Protein AF-A0A0Q5P0C4-F1 (afdb_monomer_lite)

Sequence (105 aa):
MVARSANLRCQTVQTPASGLDEIADKTGSPLGNAEPFEYMKSATGNDVLSIAARGVSEAHEADCFSEYKIDMQQCDALAFHLGGARMSTLCKQNAFDRYQQCRGY

Secondary structure (DSSP, 8-state):
-----------------------------TTTT-----------SHHHHHHHTTSPPHHHHHHHHHHHHHHHHHHHHTHHHHTTHHHHHHHHHHHHHHHHHHTT-

pLDDT: mean 74.25, std 20.35, range [37.09, 98.19]

Foldseek 3Di:
DDDDDDDPPPPDPDDDDDDPDDDPDDPDDPCPPPDDDDPDPPDPDPVVVVVVVLFDDPVLLVVLVVQLVVQLVVLVVCQVVQPHPVSSVVSNVVSVVSSVVSGRD

Radius of gyration: 28.75 Å; chains: 1; bounding box: 78×22×66 Å

Structure (mmCIF, N/CA/C/O backbone):
data_AF-A0A0Q5P0C4-F1
#
_entry.id   AF-A0A0Q5P0C4-F1
#
loop_
_atom_site.group_PDB
_atom_site.id
_atom_site.type_symbol
_atom_site.label_atom_id
_atom_site.label_alt_id
_atom_site.label_comp_id
_atom_site.label_asym_id
_atom_site.label_entity_id
_atom_site.label_seq_id
_atom_site.pdbx_PDB_ins_code
_atom_site.Cartn_x
_atom_site.Cartn_y
_atom_site.Cartn_z
_atom_site.occupancy
_atom_site.B_iso_or_equiv
_atom_site.auth_seq_id
_atom_site.auth_comp_id
_atom_site.auth_asym_id
_atom_site.auth_atom_id
_atom_site.pdbx_PDB_model_num
ATOM 1 N N . MET A 1 1 ? 57.897 -4.575 -30.686 1.00 37.09 1 MET A N 1
ATOM 2 C CA . MET A 1 1 ? 58.772 -4.287 -29.532 1.00 37.09 1 MET A CA 1
ATOM 3 C C . MET A 1 1 ? 57.986 -3.509 -28.495 1.00 37.09 1 MET A C 1
ATOM 5 O O . MET A 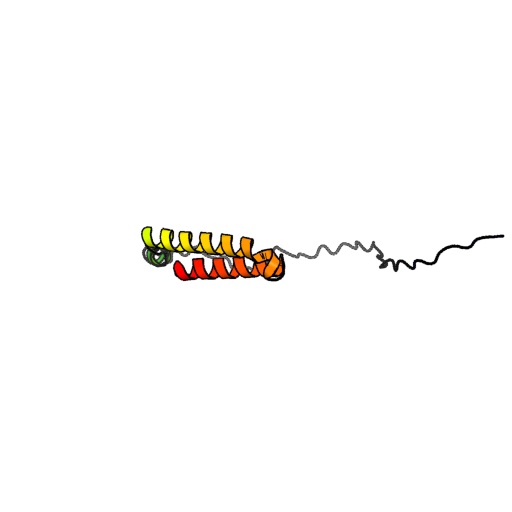1 1 ? 57.440 -2.476 -28.836 1.00 37.09 1 MET A O 1
ATOM 9 N N . VAL A 1 2 ? 57.974 -4.052 -27.276 1.00 47.16 2 VAL A N 1
ATOM 10 C CA . VAL A 1 2 ? 57.888 -3.380 -25.967 1.00 47.16 2 VAL A CA 1
ATOM 11 C C . VAL A 1 2 ? 56.638 -2.544 -25.633 1.00 47.16 2 VAL A C 1
ATOM 13 O O . VAL A 1 2 ? 56.391 -1.467 -26.156 1.00 47.16 2 VAL A O 1
ATOM 16 N N . ALA A 1 3 ? 55.923 -3.095 -24.651 1.00 45.12 3 ALA A N 1
ATOM 17 C CA . ALA A 1 3 ? 54.848 -2.579 -23.812 1.00 45.12 3 ALA A CA 1
ATOM 18 C C . ALA A 1 3 ? 54.986 -1.130 -23.308 1.00 45.12 3 ALA A C 1
ATOM 20 O O . ALA A 1 3 ? 56.098 -0.651 -23.094 1.00 45.12 3 ALA A O 1
ATOM 21 N N . ARG A 1 4 ? 53.852 -0.538 -22.893 1.00 48.66 4 ARG A N 1
ATOM 22 C CA . ARG A 1 4 ? 53.663 -0.121 -21.487 1.00 48.66 4 ARG A CA 1
ATOM 23 C C . ARG A 1 4 ? 52.208 0.203 -21.140 1.00 48.66 4 ARG A C 1
ATOM 25 O O . ARG A 1 4 ? 51.486 0.866 -21.872 1.00 48.66 4 ARG A O 1
ATOM 32 N N . SER A 1 5 ? 51.837 -0.339 -19.992 1.00 44.97 5 SER A N 1
ATOM 33 C CA . SER A 1 5 ? 50.533 -0.398 -19.357 1.00 44.97 5 SER A CA 1
ATOM 34 C C . SER A 1 5 ? 50.114 0.898 -18.649 1.00 44.97 5 SER A C 1
ATOM 36 O O . SER A 1 5 ? 50.957 1.698 -18.262 1.00 44.97 5 SER A O 1
ATOM 38 N N . ALA A 1 6 ? 48.806 0.960 -18.371 1.00 52.31 6 ALA A N 1
ATOM 39 C CA . ALA A 1 6 ? 48.151 1.472 -17.160 1.00 52.31 6 ALA A CA 1
ATOM 40 C C . ALA A 1 6 ? 48.276 2.963 -16.781 1.00 52.31 6 ALA A C 1
ATOM 42 O O . ALA A 1 6 ? 49.342 3.471 -16.453 1.00 52.31 6 ALA A O 1
ATOM 43 N N . ASN A 1 7 ? 47.113 3.609 -16.633 1.00 51.03 7 ASN A N 1
ATOM 44 C CA . ASN A 1 7 ? 46.835 4.499 -15.501 1.00 51.03 7 ASN A CA 1
ATOM 45 C C . ASN A 1 7 ? 45.314 4.603 -15.268 1.00 51.03 7 ASN A C 1
ATOM 47 O O . ASN A 1 7 ? 44.675 5.611 -15.561 1.00 51.03 7 ASN A O 1
ATOM 51 N N . LEU A 1 8 ? 44.730 3.528 -14.723 1.00 52.44 8 LEU A N 1
ATOM 52 C CA . LEU A 1 8 ? 43.528 3.648 -13.898 1.00 52.44 8 LEU A CA 1
ATOM 53 C C . LEU A 1 8 ? 43.934 4.432 -12.645 1.00 52.44 8 LEU A C 1
ATOM 55 O O . LEU A 1 8 ? 44.618 3.896 -11.775 1.00 52.44 8 LEU A O 1
ATOM 59 N N . ARG A 1 9 ? 43.514 5.692 -12.534 1.00 46.78 9 ARG A N 1
ATOM 60 C CA . ARG A 1 9 ? 43.511 6.378 -11.241 1.00 46.78 9 ARG A CA 1
ATOM 61 C C . ARG A 1 9 ? 42.215 6.023 -10.519 1.00 46.78 9 ARG A C 1
ATOM 63 O O . ARG A 1 9 ? 41.219 6.726 -10.645 1.00 46.78 9 ARG A O 1
ATOM 70 N N . CYS A 1 10 ? 42.249 4.935 -9.750 1.00 48.88 10 CYS A N 1
ATOM 71 C CA . CYS A 1 10 ? 41.404 4.815 -8.567 1.00 48.88 10 CYS A CA 1
ATOM 72 C C . CYS A 1 10 ? 41.808 5.940 -7.611 1.00 48.88 10 CYS A C 1
ATOM 74 O O . CYS A 1 10 ? 42.899 5.908 -7.044 1.00 48.88 10 CYS A O 1
ATOM 76 N N . GLN A 1 11 ? 40.956 6.948 -7.445 1.00 48.09 11 GLN A N 1
ATOM 77 C CA . GLN A 1 11 ? 41.072 7.851 -6.308 1.00 48.09 11 GLN A CA 1
ATOM 78 C C . GLN A 1 11 ? 40.568 7.095 -5.080 1.00 48.09 11 GLN A C 1
ATOM 80 O O . GLN A 1 11 ? 39.371 6.974 -4.839 1.00 48.09 11 GLN A O 1
ATOM 85 N N . THR A 1 12 ? 41.510 6.519 -4.339 1.00 43.50 12 THR A N 1
ATOM 86 C CA . THR A 1 12 ? 41.297 6.053 -2.974 1.00 43.50 12 THR A CA 1
ATOM 87 C C . THR A 1 12 ? 40.975 7.269 -2.114 1.00 43.50 12 THR A C 1
ATOM 89 O O . THR A 1 12 ? 41.840 8.120 -1.898 1.00 43.50 12 THR A O 1
ATOM 92 N N . VAL A 1 13 ? 39.735 7.356 -1.637 1.00 48.25 13 VAL A N 1
ATOM 93 C CA . VAL A 1 13 ? 39.366 8.221 -0.515 1.00 48.25 13 VAL A CA 1
ATOM 94 C C . VAL A 1 13 ? 40.264 7.822 0.655 1.00 48.25 13 VAL A C 1
ATOM 96 O O . VAL A 1 13 ? 40.212 6.694 1.139 1.00 48.25 13 VAL A O 1
ATOM 99 N N . GLN A 1 14 ? 41.175 8.719 1.021 1.00 45.53 14 GLN A N 1
ATOM 100 C CA . GLN A 1 14 ? 42.108 8.523 2.120 1.00 45.53 14 GLN A CA 1
ATOM 101 C C . GLN A 1 14 ? 41.350 8.608 3.441 1.00 45.53 14 GLN A C 1
ATOM 103 O O . GLN A 1 14 ? 40.987 9.686 3.902 1.00 45.53 14 GLN A O 1
ATOM 108 N N . THR A 1 15 ? 41.153 7.446 4.049 1.00 46.69 15 THR A N 1
ATOM 109 C CA . THR A 1 15 ? 40.978 7.288 5.490 1.00 46.69 15 THR A CA 1
ATOM 110 C C . THR A 1 15 ? 42.353 7.364 6.153 1.00 46.69 15 THR A C 1
ATOM 112 O O . THR A 1 15 ? 43.202 6.520 5.859 1.00 46.69 15 THR A O 1
ATOM 115 N N . PRO A 1 16 ? 42.578 8.280 7.103 1.00 44.03 16 PRO A N 1
ATOM 116 C CA . PRO A 1 16 ? 43.447 7.997 8.228 1.00 44.03 16 PRO A CA 1
ATOM 117 C C . PRO A 1 16 ? 42.581 7.622 9.431 1.00 44.03 16 PRO A C 1
ATOM 119 O O . PRO A 1 16 ? 41.835 8.428 9.981 1.00 44.03 16 PRO A O 1
ATOM 122 N N . ALA A 1 17 ? 42.683 6.351 9.806 1.00 44.47 17 ALA A N 1
ATOM 123 C CA . ALA A 1 17 ? 42.276 5.871 11.109 1.00 44.47 17 ALA A CA 1
ATOM 124 C C . ALA A 1 17 ? 43.316 6.290 12.158 1.00 44.47 17 ALA A C 1
ATOM 126 O O . ALA A 1 17 ? 44.508 6.361 11.856 1.00 44.47 17 ALA A O 1
ATOM 127 N N . SER A 1 18 ? 42.843 6.381 13.402 1.00 45.53 18 SER A N 1
ATOM 128 C CA . SER A 1 18 ? 43.599 6.358 14.665 1.00 45.53 18 SER A CA 1
ATOM 129 C C . SER A 1 18 ? 43.854 7.719 15.310 1.00 45.53 18 SER A C 1
ATOM 131 O O . SER A 1 18 ? 44.930 8.299 15.226 1.00 45.53 18 SER A O 1
ATOM 133 N N . GLY A 1 19 ? 42.834 8.152 16.044 1.00 38.00 19 GLY A N 1
ATOM 134 C CA . GLY A 1 19 ? 42.938 8.990 17.230 1.00 38.00 19 GLY A CA 1
ATOM 135 C C . GLY A 1 19 ? 41.806 8.579 18.166 1.00 38.00 19 GLY A C 1
ATOM 136 O O . GLY A 1 19 ? 40.796 9.265 18.243 1.00 38.00 19 GLY A O 1
ATOM 137 N N . LEU A 1 20 ? 41.911 7.391 18.770 1.00 47.41 20 LEU A N 1
ATOM 138 C CA . LEU A 1 20 ? 41.044 6.987 19.879 1.00 47.41 20 LEU A CA 1
ATOM 139 C C . LEU A 1 20 ? 41.660 7.554 21.160 1.00 47.41 20 LEU A C 1
ATOM 141 O O . LEU A 1 20 ? 42.238 6.817 21.953 1.00 47.41 20 LEU A O 1
ATOM 145 N N . ASP A 1 21 ? 41.585 8.877 21.300 1.00 43.81 21 ASP A N 1
ATOM 146 C CA . ASP A 1 21 ? 41.661 9.508 22.609 1.00 43.81 21 ASP A CA 1
ATOM 147 C C . ASP A 1 21 ? 40.273 9.409 23.239 1.00 43.81 21 ASP A C 1
ATOM 149 O O . ASP A 1 21 ? 39.255 9.857 22.705 1.00 43.81 21 ASP A O 1
ATOM 153 N N . GLU A 1 22 ? 40.276 8.719 24.362 1.00 56.38 22 GLU A N 1
ATOM 154 C CA . GLU A 1 22 ? 39.214 8.553 25.325 1.00 56.38 22 GLU A CA 1
ATOM 155 C C . GLU A 1 22 ? 38.622 9.916 25.716 1.00 56.38 22 GLU A C 1
ATOM 157 O O . GLU A 1 22 ? 39.146 10.623 26.571 1.00 56.38 22 GLU A O 1
ATOM 162 N N . ILE A 1 23 ? 37.485 10.275 25.120 1.00 56.50 23 ILE A N 1
ATOM 163 C CA . ILE A 1 23 ? 36.515 11.126 25.802 1.00 56.50 23 ILE A CA 1
ATOM 164 C C . ILE A 1 23 ? 35.355 10.211 26.171 1.00 56.50 23 ILE A C 1
ATOM 166 O O . ILE A 1 23 ? 34.420 9.990 25.400 1.00 56.50 23 ILE A O 1
ATOM 170 N N . ALA A 1 24 ? 35.446 9.635 27.365 1.00 56.47 24 ALA A N 1
ATOM 171 C CA . ALA A 1 24 ? 34.283 9.162 28.089 1.00 56.47 24 ALA A CA 1
ATOM 172 C C . ALA A 1 24 ? 33.390 10.377 28.385 1.00 56.47 24 ALA A C 1
ATOM 174 O O . ALA A 1 24 ? 33.405 10.905 29.495 1.00 56.47 24 ALA A O 1
ATOM 175 N N . ASP A 1 25 ? 32.647 10.854 27.385 1.00 49.03 25 ASP A N 1
ATOM 176 C CA . ASP A 1 25 ? 31.614 11.857 27.597 1.00 49.03 25 ASP A CA 1
ATOM 177 C C . ASP A 1 25 ? 30.237 11.213 27.527 1.00 49.03 25 ASP A C 1
ATOM 179 O O . ASP A 1 25 ? 29.871 10.478 26.606 1.00 49.03 25 ASP A O 1
ATOM 183 N N . LYS A 1 26 ? 29.505 11.458 28.603 1.00 57.84 26 LYS A N 1
ATOM 184 C CA . LYS A 1 26 ? 28.233 10.861 28.962 1.00 57.84 26 LYS A CA 1
ATOM 185 C C . LYS A 1 26 ? 27.151 11.232 27.954 1.00 57.84 26 LYS A C 1
ATOM 187 O O . LYS A 1 26 ? 26.284 12.051 28.241 1.00 57.84 26 LYS A O 1
ATOM 192 N N . THR A 1 27 ? 27.109 10.551 26.818 1.00 58.66 27 THR A N 1
ATOM 193 C CA . THR A 1 27 ? 25.878 10.502 26.031 1.00 58.66 27 THR A CA 1
ATOM 194 C C . THR A 1 27 ? 24.968 9.485 26.704 1.00 58.66 27 THR A C 1
ATOM 196 O O . THR A 1 27 ? 24.912 8.315 26.331 1.00 58.66 27 THR A O 1
ATOM 199 N N . GLY A 1 28 ? 24.314 9.918 27.786 1.00 57.50 28 GLY A N 1
ATOM 200 C CA . GLY A 1 28 ? 23.187 9.187 28.345 1.00 57.50 28 GLY A CA 1
ATOM 201 C C . GLY A 1 28 ? 22.198 8.872 27.228 1.00 57.50 28 GLY A C 1
ATOM 202 O O . GLY A 1 28 ? 22.110 9.610 26.243 1.00 57.50 28 GLY A O 1
ATOM 203 N N . SER A 1 29 ? 21.449 7.776 27.370 1.00 61.44 29 SER A N 1
ATOM 204 C CA . SER A 1 29 ? 20.260 7.544 26.551 1.00 61.44 29 SER A CA 1
ATOM 205 C C . SER A 1 29 ? 19.523 8.882 26.387 1.00 61.44 29 SER A C 1
ATOM 207 O O . SER A 1 29 ? 19.417 9.595 27.387 1.00 61.44 29 SER A O 1
ATOM 209 N N . PRO A 1 30 ? 19.009 9.257 25.201 1.00 62.88 30 PRO A N 1
ATOM 210 C CA . PRO A 1 30 ? 18.372 10.564 24.947 1.00 62.88 30 PRO A CA 1
ATOM 211 C C . PRO A 1 30 ? 17.139 10.877 25.830 1.00 62.88 30 PRO A C 1
ATOM 213 O O . PRO A 1 30 ? 16.451 11.869 25.627 1.00 62.88 30 PRO A O 1
ATOM 216 N N . LEU A 1 31 ? 16.879 10.036 26.831 1.00 59.47 31 LEU A N 1
ATOM 217 C CA . LEU A 1 31 ? 15.876 10.118 27.881 1.00 59.47 31 LEU A CA 1
ATOM 218 C C . LEU A 1 31 ? 16.487 10.431 29.267 1.00 59.47 31 LEU A C 1
ATOM 220 O O . LEU A 1 31 ? 15.781 10.381 30.265 1.00 59.47 31 LEU A O 1
ATOM 224 N N . GLY A 1 32 ? 17.792 10.721 29.362 1.00 66.44 32 GLY A N 1
ATOM 225 C CA . GLY A 1 32 ? 18.505 10.903 30.637 1.00 66.44 32 GLY A CA 1
ATOM 226 C C . GLY A 1 32 ? 18.055 12.111 31.466 1.00 66.44 32 GLY A C 1
ATOM 227 O O . GLY A 1 32 ? 18.314 12.146 32.662 1.00 66.44 32 GLY A O 1
ATOM 228 N N . ASN A 1 33 ? 17.351 13.060 30.841 1.00 72.31 33 ASN A N 1
ATOM 229 C CA . ASN A 1 33 ? 16.678 14.193 31.485 1.00 72.31 33 ASN A CA 1
ATOM 230 C C . ASN A 1 33 ? 15.167 14.193 31.180 1.00 72.31 33 ASN A C 1
ATOM 232 O O . ASN A 1 33 ? 14.564 15.254 31.034 1.00 72.31 33 ASN A O 1
ATOM 236 N N . ALA A 1 34 ? 14.556 13.023 30.984 1.00 75.06 34 ALA A N 1
ATOM 237 C CA . ALA A 1 34 ? 13.103 12.948 30.918 1.00 75.06 34 ALA A CA 1
ATOM 238 C C . ALA A 1 34 ? 12.538 13.118 32.335 1.00 75.06 34 ALA A C 1
ATOM 240 O O . ALA A 1 34 ? 12.956 12.414 33.256 1.00 75.06 34 ALA A O 1
ATOM 241 N N . GLU A 1 35 ? 11.595 14.045 32.502 1.00 79.94 35 GLU A N 1
ATOM 242 C CA . GLU A 1 35 ? 10.803 14.146 33.728 1.00 79.94 35 GLU A CA 1
ATOM 243 C C . GLU A 1 35 ? 10.170 12.778 34.043 1.00 79.94 35 GLU A C 1
ATOM 245 O O . GLU A 1 35 ? 9.699 12.098 33.119 1.00 79.94 35 GLU A O 1
ATOM 250 N N . PRO A 1 36 ? 10.141 12.348 35.318 1.00 77.56 36 PRO A N 1
ATOM 251 C CA . PRO A 1 36 ? 9.407 11.155 35.710 1.00 77.56 36 PRO A CA 1
ATOM 252 C C . PRO A 1 36 ? 7.950 11.280 35.259 1.00 77.56 36 PRO A C 1
ATOM 254 O O . PRO A 1 36 ? 7.220 12.157 35.716 1.00 77.56 36 PRO A O 1
ATOM 257 N N . PHE A 1 37 ? 7.512 10.409 34.349 1.00 78.38 37 PHE A N 1
ATOM 258 C CA . PHE A 1 37 ? 6.099 10.339 34.011 1.00 78.38 37 PHE A CA 1
ATOM 259 C C . PHE A 1 37 ? 5.387 9.574 35.129 1.00 78.38 37 PHE A C 1
ATOM 261 O O . PHE A 1 37 ? 5.680 8.407 35.393 1.00 78.38 37 PHE A O 1
ATOM 268 N N . GLU A 1 38 ? 4.447 10.221 35.810 1.00 78.12 38 GLU A N 1
ATOM 269 C CA . GLU A 1 38 ? 3.502 9.487 36.640 1.00 78.12 38 GLU A CA 1
ATOM 270 C C . GLU A 1 38 ? 2.472 8.819 35.736 1.00 78.12 38 GLU A C 1
ATOM 272 O O . GLU A 1 38 ? 1.870 9.446 34.860 1.00 78.12 38 GLU A O 1
ATOM 277 N N . TYR A 1 39 ? 2.256 7.525 35.959 1.00 69.00 39 TYR A N 1
ATOM 278 C CA . TYR A 1 39 ? 1.135 6.820 35.361 1.00 69.00 39 TYR A CA 1
ATOM 279 C C . TYR A 1 39 ? -0.167 7.417 35.903 1.00 69.00 39 TYR A C 1
ATOM 281 O O . TYR A 1 39 ? -0.651 7.053 36.976 1.00 69.00 39 TYR A O 1
ATOM 289 N N . MET A 1 40 ? -0.753 8.338 35.148 1.00 68.12 40 MET A N 1
ATOM 290 C CA . MET A 1 40 ? -2.111 8.788 35.393 1.00 68.12 40 MET A CA 1
ATOM 291 C C . MET A 1 40 ? -3.063 7.790 34.742 1.00 68.12 40 MET A C 1
ATOM 293 O O . MET A 1 40 ? -3.039 7.580 33.530 1.00 68.12 40 MET A O 1
ATOM 297 N N . LYS A 1 41 ? -3.942 7.176 35.541 1.00 64.88 41 LYS A N 1
ATOM 298 C CA . LYS A 1 41 ? -5.072 6.377 35.041 1.00 64.88 41 LYS A CA 1
ATOM 299 C C . LYS A 1 41 ? -6.141 7.308 34.449 1.00 64.88 41 LYS A C 1
ATOM 301 O O . LYS A 1 41 ? -7.280 7.328 34.902 1.00 64.88 41 LYS A O 1
ATOM 306 N N . SER A 1 42 ? -5.783 8.117 33.461 1.00 67.50 42 SER A N 1
ATOM 307 C CA . SER A 1 42 ? -6.686 9.039 32.774 1.00 67.50 42 SER A CA 1
ATOM 308 C C . SER A 1 42 ? -6.980 8.533 31.366 1.00 67.50 42 SER A C 1
ATOM 310 O O . SER A 1 42 ? -6.534 9.096 30.376 1.00 67.50 42 SER A O 1
ATOM 312 N N . ALA A 1 43 ? -7.729 7.434 31.315 1.00 61.38 43 ALA A N 1
ATOM 313 C CA . ALA A 1 43 ? -8.671 7.096 30.252 1.00 61.38 43 ALA A CA 1
ATOM 314 C C . ALA A 1 43 ? -9.581 5.995 30.809 1.00 61.38 43 ALA A C 1
ATOM 316 O O . ALA A 1 43 ? -9.310 4.798 30.708 1.00 61.38 43 ALA A O 1
ATOM 317 N N . THR A 1 44 ? -10.655 6.393 31.486 1.00 58.06 44 THR A N 1
ATOM 318 C CA . THR A 1 44 ? -11.746 5.484 31.838 1.00 58.06 44 THR A CA 1
ATOM 319 C C . THR A 1 44 ? -12.414 5.013 30.552 1.00 58.06 44 THR A C 1
ATOM 321 O O . THR A 1 44 ? -13.305 5.701 30.077 1.00 58.06 44 THR A O 1
ATOM 324 N N . GLY A 1 45 ? -11.941 3.894 29.988 1.00 56.88 45 GLY A N 1
ATOM 325 C CA . GLY A 1 45 ? -12.659 2.840 29.241 1.00 56.88 45 GLY A CA 1
ATOM 326 C C . GLY A 1 45 ? -13.547 3.174 28.029 1.00 56.88 45 GLY A C 1
ATOM 327 O O . GLY A 1 45 ? -13.671 2.339 27.142 1.00 56.88 45 GLY A O 1
ATOM 328 N N . ASN A 1 46 ? -14.136 4.363 27.946 1.00 55.59 46 ASN A N 1
ATOM 329 C CA . ASN A 1 46 ? -15.107 4.762 26.933 1.00 55.59 46 ASN A CA 1
ATOM 330 C C . ASN A 1 46 ? -14.453 5.354 25.676 1.00 55.59 46 ASN A C 1
ATOM 332 O O . ASN A 1 46 ? -15.046 5.286 24.606 1.00 55.59 46 ASN A O 1
ATOM 336 N N . ASP A 1 47 ? -13.230 5.885 25.771 1.00 55.03 47 ASP A N 1
ATOM 337 C CA . ASP A 1 47 ? -12.516 6.450 24.613 1.00 55.03 47 ASP A CA 1
ATOM 338 C C . ASP A 1 47 ? -11.747 5.385 23.802 1.00 55.03 47 ASP A C 1
ATOM 340 O O . ASP A 1 47 ? -11.520 5.530 22.606 1.00 55.03 47 ASP A O 1
ATOM 344 N N . VAL A 1 48 ? -11.429 4.233 24.406 1.00 57.56 48 VAL A N 1
ATOM 345 C CA . VAL A 1 48 ? -10.837 3.093 23.674 1.00 57.56 48 VAL A CA 1
ATOM 346 C C . VAL A 1 48 ? -11.839 2.518 22.665 1.00 57.56 48 VAL A C 1
ATOM 348 O O . VAL A 1 48 ? -11.465 2.136 21.558 1.00 57.56 48 VAL A O 1
ATOM 351 N N . LEU A 1 49 ? -13.130 2.521 23.015 1.00 56.03 49 LEU A N 1
ATOM 352 C CA . LEU A 1 49 ? -14.215 2.151 22.105 1.00 56.03 49 LEU A CA 1
ATOM 353 C C . LEU A 1 49 ? -14.416 3.192 20.995 1.00 56.03 49 LEU A C 1
ATOM 355 O O . LEU A 1 49 ? -14.722 2.807 19.876 1.00 56.03 49 LEU A O 1
ATOM 359 N N . SER A 1 50 ? -14.181 4.480 21.269 1.00 55.94 50 SER A N 1
ATOM 360 C CA . SER A 1 50 ? -14.180 5.552 20.258 1.00 55.94 50 SER A CA 1
ATOM 361 C C . SER A 1 50 ? -13.033 5.387 19.248 1.00 55.94 50 SER A C 1
ATOM 363 O O . SER A 1 50 ? -13.222 5.568 18.046 1.00 55.94 50 SER A O 1
ATOM 365 N N . ILE A 1 51 ? -11.856 4.941 19.706 1.00 56.72 51 ILE A N 1
ATOM 366 C CA . ILE A 1 51 ? -10.727 4.589 18.828 1.00 56.72 51 ILE A CA 1
ATOM 367 C C . ILE A 1 51 ? -11.030 3.323 18.009 1.00 56.72 51 ILE A C 1
ATOM 369 O O . ILE A 1 51 ? -10.711 3.283 16.822 1.00 56.72 51 ILE A O 1
ATOM 373 N N . ALA A 1 52 ? -11.670 2.312 18.604 1.00 55.69 52 ALA A N 1
ATOM 374 C CA . ALA A 1 52 ? -12.081 1.093 17.899 1.00 55.69 52 ALA A CA 1
ATOM 375 C C . ALA A 1 52 ? -13.255 1.324 16.926 1.00 55.69 52 ALA A C 1
ATOM 377 O O . ALA A 1 52 ? -13.350 0.639 15.910 1.00 55.69 52 ALA A O 1
ATOM 378 N N . ALA A 1 53 ? -14.105 2.323 17.186 1.00 58.41 53 ALA A N 1
ATOM 379 C CA . ALA A 1 53 ? -15.216 2.717 16.320 1.00 58.41 53 ALA A CA 1
ATOM 380 C C . ALA A 1 53 ? -14.775 3.450 15.042 1.00 58.41 53 ALA A C 1
ATOM 382 O O . ALA A 1 53 ? -15.609 3.718 14.182 1.00 58.41 53 ALA A O 1
ATOM 383 N N . ARG A 1 54 ? -13.478 3.761 14.890 1.00 65.50 54 ARG A N 1
ATOM 384 C CA . ARG A 1 54 ? -12.928 4.232 13.608 1.00 65.50 54 ARG A CA 1
ATOM 385 C C . ARG A 1 54 ? -12.903 3.137 12.542 1.00 65.50 54 ARG A C 1
ATOM 387 O O . ARG A 1 54 ? -12.765 3.461 11.373 1.00 65.50 54 ARG A O 1
ATOM 394 N N . GLY A 1 55 ? -13.023 1.868 12.939 1.00 69.81 55 GLY A N 1
ATOM 395 C CA . GLY A 1 55 ? -13.114 0.747 12.013 1.00 69.81 55 GLY A CA 1
ATOM 396 C C . GLY A 1 55 ? -14.491 0.640 11.357 1.00 69.81 55 GLY A C 1
ATOM 397 O O . GLY A 1 55 ? -15.523 0.919 11.962 1.00 69.81 55 GLY A O 1
ATOM 398 N N . VAL A 1 56 ? -14.496 0.200 10.106 1.00 83.31 56 VAL A N 1
ATOM 399 C CA . VAL A 1 56 ? -15.703 -0.105 9.330 1.00 83.31 56 VAL A CA 1
ATOM 400 C C . VAL A 1 56 ? -16.290 -1.471 9.714 1.00 83.31 56 VAL A C 1
ATOM 402 O O . VAL A 1 56 ? -15.634 -2.266 10.388 1.00 83.31 56 VAL A O 1
ATOM 405 N N . SER A 1 57 ? -17.537 -1.756 9.316 1.00 88.12 57 SER A N 1
ATOM 406 C CA . SER A 1 57 ? -18.159 -3.069 9.565 1.00 88.12 57 SER A CA 1
ATOM 407 C C . SER A 1 57 ? -17.381 -4.199 8.877 1.00 88.12 57 SER A C 1
ATOM 409 O O . SER A 1 57 ? -16.712 -3.960 7.879 1.00 88.12 57 SER A O 1
ATOM 411 N N . GLU A 1 58 ? -17.493 -5.439 9.368 1.00 87.50 58 GLU A N 1
ATOM 412 C CA . GLU A 1 58 ? -16.791 -6.603 8.789 1.00 87.50 58 GLU A CA 1
ATOM 413 C C . GLU A 1 58 ? -17.072 -6.773 7.287 1.00 87.50 58 GLU A C 1
ATOM 415 O O . GLU A 1 58 ? -16.154 -6.965 6.499 1.00 87.50 58 GLU A O 1
ATOM 420 N N . ALA A 1 59 ? -18.336 -6.629 6.873 1.00 89.94 59 ALA A N 1
ATOM 421 C CA . ALA A 1 59 ? -18.704 -6.698 5.460 1.00 89.94 59 ALA A CA 1
ATOM 422 C C . ALA A 1 59 ? -18.025 -5.592 4.632 1.00 89.94 59 ALA A C 1
ATOM 424 O O . ALA A 1 59 ? -17.528 -5.854 3.544 1.00 89.94 59 ALA A O 1
ATOM 425 N N . HIS A 1 60 ? -17.952 -4.371 5.168 1.00 92.00 60 HIS A N 1
ATOM 426 C CA . HIS A 1 60 ? -17.303 -3.257 4.481 1.00 92.00 60 HIS A CA 1
ATOM 427 C C . HIS A 1 60 ? -15.774 -3.406 4.454 1.00 92.00 60 HIS A C 1
ATOM 429 O O . HIS A 1 60 ? -15.135 -3.032 3.478 1.00 92.00 60 HIS A O 1
ATOM 435 N N . GLU A 1 61 ? -15.174 -3.990 5.494 1.00 92.38 61 GLU A N 1
ATOM 436 C CA . GLU A 1 61 ? -13.743 -4.306 5.514 1.00 92.38 61 GLU A CA 1
ATOM 437 C C . GLU A 1 61 ? -13.386 -5.353 4.454 1.00 92.38 61 GLU A C 1
ATOM 439 O O . GLU A 1 61 ? -12.397 -5.177 3.740 1.00 92.38 61 GLU A O 1
ATOM 444 N N . ALA A 1 62 ? -14.232 -6.372 4.278 1.00 95.44 62 ALA A N 1
ATOM 445 C CA . ALA A 1 62 ? -14.075 -7.362 3.219 1.00 95.44 62 ALA A CA 1
ATOM 446 C C . ALA A 1 62 ? -14.144 -6.732 1.816 1.00 95.44 62 ALA A C 1
ATOM 448 O O . ALA A 1 62 ? -13.345 -7.093 0.947 1.00 95.44 62 ALA A O 1
ATOM 449 N N . ASP A 1 63 ? -15.040 -5.763 1.608 1.00 96.19 63 ASP A N 1
AT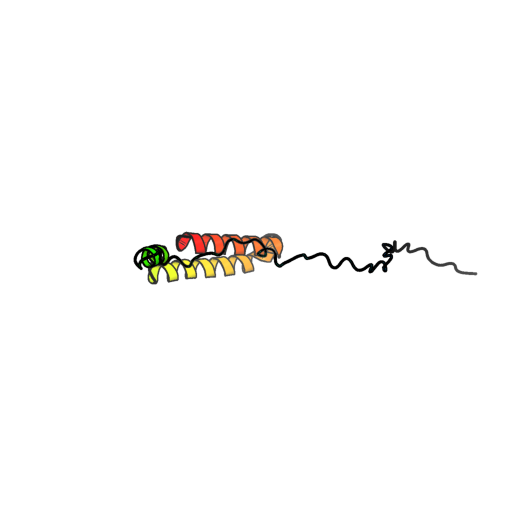OM 450 C CA . ASP A 1 63 ? -15.130 -5.005 0.355 1.00 96.19 63 ASP A CA 1
ATOM 451 C C . ASP A 1 63 ? -13.860 -4.168 0.120 1.00 96.19 63 ASP A C 1
ATOM 453 O O . ASP A 1 63 ? -13.211 -4.320 -0.921 1.00 96.19 63 ASP A O 1
ATOM 457 N N . CYS A 1 64 ? -13.426 -3.379 1.115 1.00 97.00 64 CYS A N 1
ATOM 458 C CA . CYS A 1 64 ? -12.174 -2.614 1.052 1.00 97.00 64 CYS A CA 1
ATOM 459 C C . CYS A 1 64 ? -10.971 -3.520 0.732 1.00 97.00 64 CYS A C 1
ATOM 461 O O . CYS A 1 64 ? -10.095 -3.172 -0.064 1.00 97.00 64 CYS A O 1
ATOM 463 N N . PHE A 1 65 ? -10.906 -4.698 1.359 1.00 97.31 65 PHE A N 1
ATOM 464 C CA . PHE A 1 65 ? -9.814 -5.645 1.161 1.00 97.31 65 PHE A CA 1
ATOM 465 C C . PHE A 1 65 ? -9.861 -6.315 -0.220 1.00 97.31 65 PHE A C 1
ATOM 467 O O . PHE A 1 65 ? -8.814 -6.570 -0.824 1.00 97.31 65 PHE A O 1
ATOM 474 N N . SER A 1 66 ? -11.057 -6.579 -0.748 1.00 98.00 66 SER A N 1
ATOM 475 C CA . SER A 1 66 ? -11.250 -7.089 -2.108 1.00 98.00 66 SER A CA 1
ATOM 476 C C . SER A 1 66 ? -10.710 -6.106 -3.151 1.00 98.00 66 SER A C 1
ATOM 478 O O . SER A 1 66 ? -9.906 -6.496 -4.004 1.00 98.00 66 SER A O 1
ATOM 480 N N . GLU A 1 67 ? -11.064 -4.823 -3.031 1.00 97.81 67 GLU A N 1
ATOM 4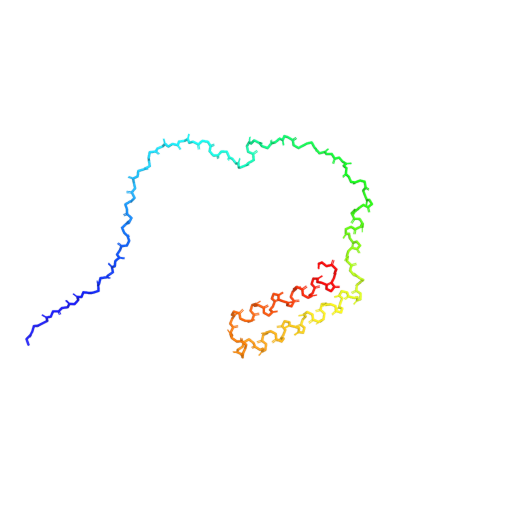81 C CA . GLU A 1 67 ? -10.555 -3.761 -3.908 1.00 97.81 67 GLU A CA 1
ATOM 482 C C . GLU A 1 67 ? -9.034 -3.617 -3.803 1.00 97.81 67 GLU A C 1
ATOM 484 O O . GLU A 1 67 ? -8.338 -3.627 -4.820 1.00 97.81 67 GLU A O 1
ATOM 489 N N . TYR A 1 68 ? -8.493 -3.601 -2.582 1.00 98.19 68 TYR A N 1
ATOM 490 C CA . TYR A 1 68 ? -7.048 -3.550 -2.360 1.00 98.19 68 TYR A CA 1
ATOM 491 C C . TYR A 1 68 ? -6.305 -4.699 -3.060 1.00 98.19 68 TYR A C 1
ATOM 493 O O . TYR A 1 68 ? -5.254 -4.495 -3.673 1.00 98.19 68 TYR A O 1
ATOM 501 N N . LYS A 1 69 ? -6.849 -5.922 -3.024 1.00 98.06 69 LYS A N 1
ATOM 502 C CA . LYS A 1 69 ? -6.244 -7.063 -3.727 1.00 98.06 69 LYS A CA 1
ATOM 503 C C . LYS A 1 69 ? -6.246 -6.882 -5.240 1.00 98.06 69 LYS A C 1
ATOM 505 O O . LYS A 1 69 ? -5.259 -7.244 -5.884 1.00 98.06 69 LYS A O 1
ATOM 510 N N . ILE A 1 70 ? -7.329 -6.347 -5.797 1.00 98.06 70 ILE A N 1
ATOM 511 C CA . ILE A 1 70 ? -7.426 -6.047 -7.229 1.00 98.06 70 ILE A CA 1
ATOM 512 C C . ILE A 1 70 ? -6.385 -4.988 -7.604 1.00 98.06 70 ILE A C 1
ATOM 514 O O . ILE A 1 70 ? -5.634 -5.185 -8.560 1.00 98.06 70 ILE A O 1
ATOM 518 N N . ASP A 1 71 ? -6.268 -3.922 -6.816 1.00 97.81 71 ASP A N 1
ATOM 519 C CA . ASP A 1 71 ? -5.282 -2.862 -7.028 1.00 97.81 71 ASP A CA 1
ATOM 520 C C . ASP A 1 71 ? -3.846 -3.398 -7.003 1.00 97.81 71 ASP A C 1
ATOM 522 O O . ASP A 1 71 ? -3.041 -3.085 -7.882 1.00 97.81 71 ASP A O 1
ATOM 526 N N . MET A 1 72 ? -3.524 -4.272 -6.047 1.00 97.69 72 MET A N 1
ATOM 527 C CA . MET A 1 72 ? -2.210 -4.916 -5.961 1.00 97.69 72 MET A CA 1
ATOM 528 C C . MET A 1 72 ? -1.896 -5.750 -7.209 1.00 97.69 72 MET A C 1
ATOM 530 O O . MET A 1 72 ? -0.793 -5.653 -7.752 1.00 97.69 72 MET A O 1
ATOM 534 N N . GLN A 1 73 ? -2.873 -6.518 -7.704 1.00 96.88 73 GLN A N 1
ATOM 535 C CA . GLN A 1 73 ? -2.728 -7.287 -8.943 1.00 96.88 73 GLN A CA 1
ATOM 536 C C . GLN A 1 73 ? -2.528 -6.377 -10.161 1.00 96.88 73 GLN A C 1
ATOM 538 O O . GLN A 1 73 ? -1.687 -6.670 -11.011 1.00 96.88 73 GLN A O 1
ATOM 543 N N . GLN A 1 74 ? -3.252 -5.258 -10.241 1.00 96.00 74 GLN A N 1
ATOM 544 C CA . GLN A 1 74 ? -3.086 -4.279 -11.317 1.00 96.00 74 GLN A CA 1
ATOM 545 C C . GLN A 1 74 ? -1.707 -3.612 -11.274 1.00 96.00 74 GLN A C 1
ATOM 547 O O . GLN A 1 74 ? -1.060 -3.476 -12.315 1.00 96.00 74 GLN A O 1
ATOM 552 N N . CYS A 1 75 ? -1.220 -3.250 -10.084 1.00 96.25 75 CYS A N 1
ATOM 553 C CA . CYS A 1 75 ? 0.113 -2.678 -9.912 1.00 96.25 75 CYS A CA 1
ATOM 554 C C . CYS A 1 75 ? 1.220 -3.622 -10.396 1.00 96.25 75 CYS A C 1
ATOM 556 O O . CYS A 1 75 ? 2.209 -3.160 -10.969 1.00 96.25 75 CYS A O 1
ATOM 558 N N . ASP A 1 76 ? 1.062 -4.930 -10.182 1.00 93.31 76 ASP A N 1
ATOM 559 C CA . ASP A 1 76 ? 2.005 -5.939 -10.668 1.00 93.31 76 ASP A CA 1
ATOM 560 C C . ASP A 1 76 ? 1.871 -6.166 -12.179 1.00 93.31 76 ASP A C 1
ATOM 562 O O . ASP A 1 76 ? 2.879 -6.197 -12.889 1.00 93.31 76 ASP A O 1
ATOM 566 N N . ALA A 1 77 ? 0.641 -6.241 -12.694 1.00 94.38 77 ALA A N 1
ATOM 567 C CA . ALA A 1 77 ? 0.376 -6.432 -14.120 1.00 94.38 77 ALA A CA 1
ATOM 568 C C . ALA A 1 77 ? 0.898 -5.270 -14.983 1.00 94.38 77 ALA A C 1
ATOM 570 O O . ALA A 1 77 ? 1.390 -5.479 -16.092 1.00 94.38 77 ALA A O 1
ATOM 571 N N . LEU A 1 78 ? 0.817 -4.040 -14.473 1.00 92.38 78 LEU A N 1
ATOM 572 C CA . LEU A 1 78 ? 1.223 -2.833 -15.193 1.00 92.38 78 LEU A CA 1
ATOM 573 C C . LEU A 1 78 ? 2.659 -2.389 -14.881 1.00 92.38 78 LEU A C 1
ATOM 575 O O . LEU A 1 78 ? 3.143 -1.441 -15.503 1.00 92.38 78 LEU A O 1
ATOM 579 N N . ALA A 1 79 ? 3.362 -3.061 -13.962 1.00 90.56 79 ALA A N 1
ATOM 580 C CA . ALA A 1 79 ? 4.683 -2.651 -13.480 1.00 90.56 79 ALA A CA 1
ATOM 581 C C . ALA A 1 79 ? 5.684 -2.394 -14.617 1.00 90.56 79 ALA A C 1
ATOM 583 O O . ALA A 1 79 ? 6.387 -1.383 -14.614 1.00 90.56 79 ALA A O 1
ATOM 584 N N . PHE A 1 80 ? 5.729 -3.282 -15.614 1.00 87.19 80 PHE A N 1
ATOM 585 C CA . PHE A 1 80 ? 6.633 -3.142 -16.757 1.00 87.19 80 PHE A CA 1
ATOM 586 C C . PHE A 1 80 ? 6.311 -1.902 -17.604 1.00 87.19 80 PHE A C 1
ATOM 588 O O . PHE A 1 80 ? 7.213 -1.160 -17.984 1.00 87.19 80 PHE A O 1
ATOM 595 N N . HIS A 1 81 ? 5.026 -1.641 -17.848 1.00 89.62 81 HIS A N 1
ATOM 596 C CA . HIS A 1 81 ? 4.571 -0.537 -18.693 1.00 89.62 81 HIS A CA 1
ATOM 597 C C . HIS A 1 81 ? 4.627 0.826 -17.992 1.00 89.62 81 HIS A C 1
ATOM 599 O O . HIS A 1 81 ? 4.842 1.842 -18.648 1.00 89.62 81 HIS A O 1
ATOM 605 N N . LEU A 1 82 ? 4.462 0.861 -16.668 1.00 82.62 82 LEU A N 1
ATOM 606 C CA . LEU A 1 82 ? 4.373 2.099 -15.893 1.00 82.62 82 LEU A CA 1
ATOM 607 C C . LEU A 1 82 ? 5.725 2.733 -15.553 1.00 82.62 82 LEU A C 1
ATOM 609 O O . LEU A 1 82 ? 5.732 3.854 -15.063 1.00 82.62 82 LEU A O 1
ATOM 613 N N . GLY A 1 83 ? 6.854 2.060 -15.789 1.00 87.56 83 GLY A N 1
ATOM 614 C CA . GLY A 1 83 ? 8.187 2.564 -15.419 1.00 87.56 83 GLY A CA 1
ATOM 615 C C . GLY A 1 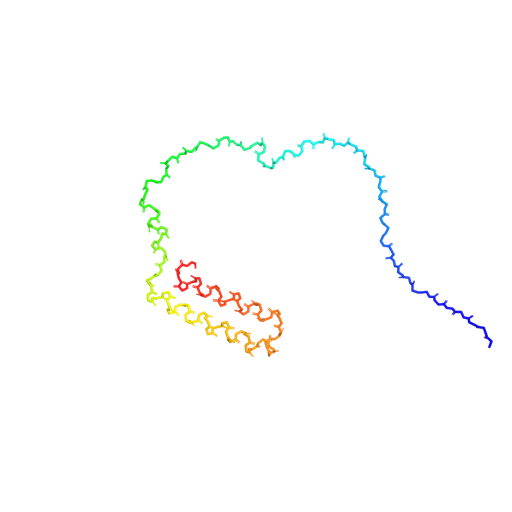83 ? 8.950 1.670 -14.438 1.00 87.56 83 GLY A C 1
ATOM 616 O O . GLY A 1 83 ? 9.828 2.143 -13.711 1.00 87.56 83 GLY A O 1
ATOM 617 N N . GLY A 1 84 ? 8.621 0.377 -14.397 1.00 90.06 84 GLY A N 1
ATOM 618 C CA . GLY A 1 84 ? 9.346 -0.635 -13.637 1.00 90.06 84 GLY A CA 1
ATOM 619 C C . GLY A 1 84 ? 9.144 -0.527 -12.126 1.00 90.06 84 GLY A C 1
ATOM 620 O O . GLY A 1 84 ? 8.087 -0.128 -11.635 1.00 90.06 84 GLY A O 1
ATOM 621 N N . ALA A 1 85 ? 10.183 -0.891 -11.371 1.00 91.31 85 ALA A N 1
ATOM 622 C CA . ALA A 1 85 ? 10.109 -1.047 -9.918 1.00 91.31 85 ALA A CA 1
ATOM 623 C C . ALA A 1 85 ? 9.652 0.225 -9.187 1.00 91.31 85 ALA A C 1
ATOM 625 O O . ALA A 1 85 ? 8.821 0.147 -8.289 1.00 91.31 85 ALA A O 1
ATOM 626 N N . ARG A 1 86 ? 10.140 1.406 -9.593 1.00 91.56 86 ARG A N 1
ATOM 627 C CA . ARG A 1 86 ? 9.780 2.677 -8.941 1.00 91.56 86 ARG A CA 1
ATOM 628 C C . ARG A 1 86 ? 8.276 2.939 -9.007 1.00 91.56 86 ARG A C 1
ATOM 630 O O . ARG A 1 86 ? 7.671 3.315 -8.007 1.00 91.56 86 ARG A O 1
ATOM 637 N N . MET A 1 87 ? 7.689 2.740 -10.182 1.00 92.44 87 MET A N 1
ATOM 638 C CA . MET A 1 87 ? 6.278 3.038 -10.418 1.00 92.44 87 MET A CA 1
ATOM 639 C C . MET A 1 87 ? 5.367 1.937 -9.877 1.00 92.44 87 MET A C 1
ATOM 641 O O . MET A 1 87 ? 4.300 2.247 -9.356 1.00 92.44 87 MET A O 1
ATOM 645 N N . SER A 1 88 ? 5.826 0.681 -9.874 1.00 94.12 88 SER A N 1
ATOM 646 C CA . SER A 1 88 ? 5.156 -0.407 -9.152 1.00 94.12 88 SER A CA 1
ATOM 647 C C . SER A 1 88 ? 5.079 -0.128 -7.646 1.00 94.12 88 SER A C 1
ATOM 649 O O . SER A 1 88 ? 4.004 -0.237 -7.058 1.00 94.12 88 SER A O 1
ATOM 651 N N . THR A 1 89 ? 6.175 0.318 -7.021 1.00 95.88 89 THR A N 1
ATOM 652 C CA . THR A 1 89 ? 6.184 0.669 -5.592 1.00 95.88 89 THR A CA 1
ATOM 653 C C . THR A 1 89 ? 5.229 1.817 -5.283 1.00 95.88 89 THR A C 1
ATOM 655 O O . THR A 1 89 ? 4.443 1.710 -4.346 1.00 95.88 89 THR A O 1
ATOM 658 N N . LEU A 1 90 ? 5.248 2.888 -6.084 1.00 96.44 90 LEU A N 1
ATOM 659 C CA . LEU A 1 90 ? 4.331 4.016 -5.900 1.00 96.44 90 LEU A CA 1
ATOM 660 C C . LEU A 1 90 ? 2.863 3.595 -6.078 1.00 96.44 90 LEU A C 1
ATOM 662 O O . LEU A 1 90 ? 2.004 4.012 -5.309 1.00 96.44 90 LEU A O 1
ATOM 666 N N . CYS A 1 91 ? 2.576 2.732 -7.056 1.00 97.12 91 CYS A N 1
ATOM 667 C CA . CYS A 1 91 ? 1.237 2.182 -7.263 1.00 97.12 91 CYS A CA 1
ATOM 668 C C . CYS A 1 91 ? 0.735 1.436 -6.019 1.00 97.12 91 CYS A C 1
ATOM 670 O O . CYS A 1 91 ? -0.373 1.699 -5.553 1.00 97.12 91 CYS A O 1
ATOM 672 N N . LYS A 1 92 ? 1.574 0.568 -5.439 1.00 97.38 92 LYS A N 1
ATOM 673 C CA . LYS A 1 92 ? 1.240 -0.197 -4.228 1.00 97.38 92 LYS A CA 1
ATOM 674 C C . LYS A 1 92 ? 1.061 0.695 -3.000 1.00 97.38 92 LYS A C 1
ATOM 676 O O . LYS A 1 92 ? 0.164 0.440 -2.206 1.00 97.38 92 LYS A O 1
ATOM 681 N N . GLN A 1 93 ? 1.869 1.749 -2.861 1.00 97.69 93 GLN A N 1
ATOM 682 C CA . GLN A 1 93 ? 1.694 2.748 -1.798 1.00 97.69 93 GLN A CA 1
ATOM 683 C C . GLN A 1 93 ? 0.335 3.439 -1.915 1.00 97.69 93 GLN A C 1
ATOM 685 O O . GLN A 1 93 ? -0.443 3.410 -0.970 1.00 97.69 93 GLN A O 1
ATOM 690 N N . ASN A 1 94 ? -0.008 3.936 -3.105 1.00 97.38 94 ASN A N 1
ATOM 691 C CA . ASN A 1 94 ? -1.305 4.570 -3.336 1.00 97.38 94 ASN A CA 1
ATOM 692 C C . ASN A 1 94 ? -2.483 3.599 -3.120 1.00 97.38 94 ASN A C 1
ATOM 694 O O . ASN A 1 94 ? -3.545 4.017 -2.667 1.00 97.38 94 ASN A O 1
ATOM 698 N N . ALA A 1 95 ? -2.325 2.317 -3.468 1.00 97.94 95 ALA A N 1
ATOM 699 C CA . ALA A 1 95 ? -3.328 1.285 -3.197 1.00 97.94 95 ALA A CA 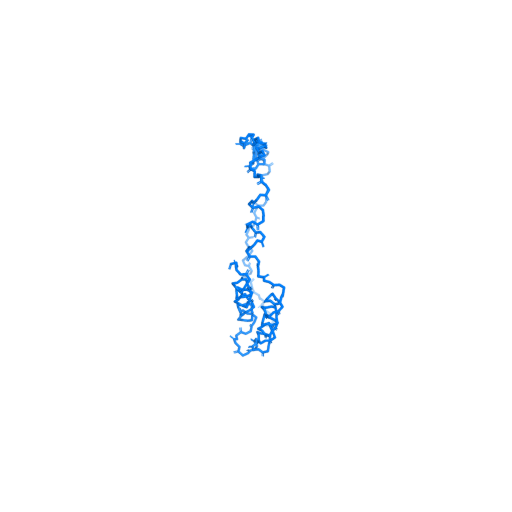1
ATOM 700 C C . ALA A 1 95 ? -3.523 1.064 -1.690 1.00 97.94 95 ALA A C 1
ATOM 702 O O . ALA A 1 95 ? -4.654 0.953 -1.221 1.00 97.94 95 ALA A O 1
ATOM 703 N N . PHE A 1 96 ? -2.431 1.054 -0.925 1.00 98.00 96 PHE A N 1
ATOM 704 C CA . PHE A 1 96 ? -2.496 0.978 0.529 1.00 98.00 96 PHE A CA 1
ATOM 705 C C . PHE A 1 96 ? -3.152 2.225 1.135 1.00 98.00 96 PHE A C 1
ATOM 707 O O . PHE A 1 96 ? -4.027 2.089 1.983 1.00 98.00 96 PHE A O 1
ATOM 714 N N . ASP A 1 97 ? -2.824 3.424 0.654 1.00 98.12 97 ASP A N 1
ATOM 715 C CA . ASP A 1 97 ? -3.453 4.661 1.130 1.00 98.12 97 ASP A CA 1
ATOM 716 C C . ASP A 1 97 ? -4.971 4.652 0.895 1.00 98.12 97 ASP A C 1
ATOM 718 O O . ASP A 1 97 ? -5.738 5.000 1.792 1.00 98.12 97 ASP A O 1
ATOM 722 N N . ARG A 1 98 ? -5.430 4.177 -0.273 1.00 97.44 98 ARG A N 1
ATOM 723 C CA . ARG A 1 98 ? -6.867 3.991 -0.547 1.00 97.44 98 ARG A CA 1
ATOM 724 C C . ARG A 1 98 ? -7.510 2.969 0.386 1.00 97.44 98 ARG A C 1
ATOM 726 O O . ARG A 1 98 ? -8.604 3.212 0.886 1.00 97.44 98 ARG A O 1
ATOM 733 N N . TYR A 1 99 ? -6.831 1.855 0.653 1.00 96.88 99 TYR A N 1
ATOM 734 C CA . TYR A 1 99 ? -7.310 0.843 1.595 1.00 96.88 99 TYR A CA 1
ATOM 735 C C . TYR A 1 99 ? -7.469 1.408 3.016 1.00 96.88 99 TYR A C 1
ATOM 737 O O . TYR A 1 99 ? -8.464 1.141 3.692 1.00 96.88 99 TYR A O 1
ATOM 745 N N . GLN A 1 100 ? -6.520 2.237 3.454 1.00 95.19 100 GLN A N 1
ATOM 746 C CA . GLN A 1 100 ? -6.576 2.920 4.744 1.00 95.19 100 GLN A CA 1
ATOM 747 C C . GLN A 1 100 ? -7.734 3.927 4.801 1.00 95.19 100 GLN A C 1
ATOM 749 O O . GLN A 1 100 ? -8.520 3.882 5.748 1.00 95.19 100 GLN A O 1
ATOM 754 N N . GLN A 1 101 ? -7.911 4.737 3.754 1.00 94.19 101 GLN A N 1
ATOM 755 C CA . GLN A 1 101 ? -9.027 5.684 3.644 1.00 94.19 101 GLN A CA 1
ATOM 756 C C . GLN A 1 101 ? -10.388 4.977 3.654 1.00 94.19 101 GLN A C 1
ATOM 758 O O . GLN A 1 101 ? -11.299 5.416 4.354 1.00 94.19 101 GLN A O 1
ATOM 763 N N . CYS A 1 102 ? -10.518 3.851 2.941 1.00 94.50 102 CYS A N 1
ATOM 764 C CA . CYS A 1 102 ? -11.734 3.029 2.921 1.00 94.50 102 CYS A CA 1
ATOM 765 C C . CYS A 1 102 ? -12.134 2.572 4.332 1.00 94.50 102 CYS A C 1
ATOM 767 O O . CYS A 1 102 ? -13.311 2.527 4.675 1.00 94.50 102 CYS A O 1
ATOM 769 N N . ARG A 1 103 ? -11.142 2.304 5.189 1.00 91.88 103 ARG A N 1
ATOM 770 C CA . ARG A 1 103 ? -11.334 1.870 6.578 1.00 91.88 103 ARG A CA 1
ATOM 771 C C . ARG A 1 103 ? -11.396 3.016 7.591 1.00 91.88 103 ARG A C 1
ATOM 773 O O . ARG A 1 103 ? -11.504 2.725 8.778 1.00 91.88 103 ARG A O 1
ATOM 780 N N . GLY A 1 104 ? -11.339 4.273 7.144 1.00 88.81 104 GLY A N 1
ATOM 781 C CA . GLY A 1 104 ? -11.474 5.458 7.998 1.00 88.81 104 GLY A CA 1
ATOM 782 C C . GLY A 1 104 ? -10.177 5.977 8.635 1.00 88.81 104 GLY A C 1
ATOM 783 O O . GLY A 1 104 ? -10.250 6.608 9.693 1.00 88.81 104 GLY A O 1
ATOM 784 N N . TYR A 1 105 ? -9.013 5.712 8.026 1.00 84.69 105 TYR A N 1
ATOM 785 C CA . TYR A 1 105 ? -7.696 6.209 8.464 1.00 84.69 105 TYR A CA 1
ATOM 786 C C . TYR A 1 105 ? -7.167 7.372 7.622 1.00 84.69 105 TYR A C 1
ATOM 7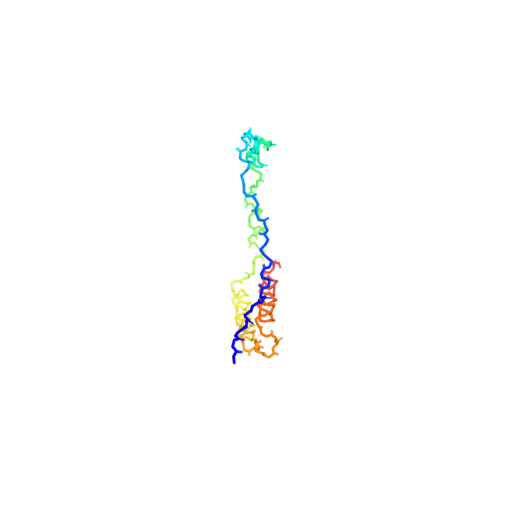88 O O . TYR A 1 105 ? -7.472 7.425 6.409 1.00 84.69 105 TYR A O 1
#